Protein AF-A0A9E3IU97-F1 (afdb_monomer_lite)

Structure (mmCIF, N/CA/C/O backbone):
data_AF-A0A9E3IU97-F1
#
_entry.id   AF-A0A9E3IU97-F1
#
loop_
_atom_site.group_PDB
_atom_site.id
_atom_site.type_symbol
_atom_site.label_atom_id
_atom_site.label_alt_id
_atom_site.label_comp_id
_atom_site.label_asym_id
_atom_site.label_entity_id
_atom_site.label_seq_id
_atom_site.pdbx_PDB_ins_code
_atom_site.Cartn_x
_atom_site.Cartn_y
_atom_site.Cartn_z
_atom_site.occupancy
_atom_site.B_iso_or_equiv
_atom_site.auth_seq_id
_atom_site.auth_comp_id
_atom_site.auth_asym_id
_atom_site.auth_atom_id
_atom_site.pdbx_PDB_model_num
ATOM 1 N N . MET A 1 1 ? 35.258 -1.780 31.087 1.00 39.38 1 MET A N 1
ATOM 2 C CA . MET A 1 1 ? 35.462 -0.483 31.758 1.00 39.38 1 MET A CA 1
ATOM 3 C C . MET A 1 1 ? 35.560 0.576 30.666 1.00 39.38 1 MET A C 1
ATOM 5 O O . MET A 1 1 ? 36.537 0.523 29.941 1.00 39.38 1 MET A O 1
ATOM 9 N N . VAL A 1 2 ? 34.536 1.449 30.571 1.00 41.09 2 VAL A N 1
ATOM 10 C CA . VAL A 1 2 ? 34.496 2.761 29.860 1.00 41.09 2 VAL A CA 1
ATOM 11 C C . VAL A 1 2 ? 34.551 2.700 28.311 1.00 41.09 2 VAL A C 1
ATOM 13 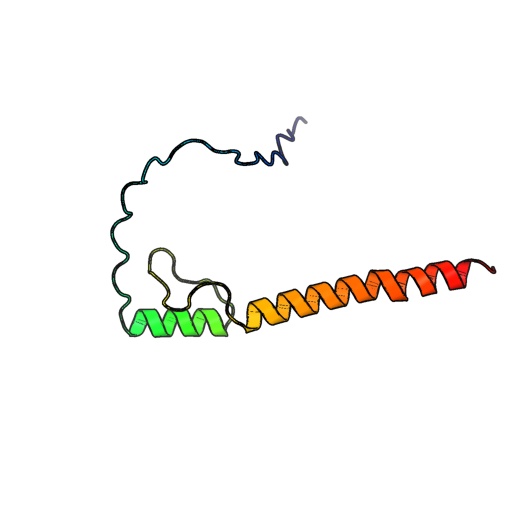O O . VAL A 1 2 ? 35.437 2.060 27.773 1.00 41.09 2 VAL A O 1
ATOM 16 N N . ALA A 1 3 ? 33.705 3.337 27.487 1.00 40.34 3 ALA A N 1
ATOM 17 C CA . ALA A 1 3 ? 32.481 4.141 27.619 1.00 40.34 3 ALA A CA 1
ATOM 18 C C . ALA A 1 3 ? 31.825 4.304 26.219 1.00 40.34 3 ALA A C 1
ATOM 20 O O . ALA A 1 3 ? 32.526 4.294 25.210 1.00 40.34 3 ALA A O 1
ATOM 21 N N . SER A 1 4 ? 30.500 4.497 26.166 1.00 50.41 4 SER A N 1
ATOM 22 C CA . SER A 1 4 ? 29.775 5.046 24.997 1.00 50.41 4 SER A CA 1
ATOM 23 C C . SER A 1 4 ? 29.993 6.559 24.837 1.00 50.41 4 SER A C 1
ATOM 25 O O . SER A 1 4 ? 30.383 7.225 25.798 1.00 50.41 4 SER A O 1
ATOM 27 N N . PRO A 1 5 ? 29.653 7.118 23.660 1.00 57.19 5 PRO A N 1
ATOM 28 C CA . PRO A 1 5 ? 28.508 8.050 23.563 1.00 57.19 5 PRO A CA 1
ATOM 29 C C . PRO A 1 5 ? 27.635 7.723 22.323 1.00 57.19 5 PRO A C 1
ATOM 31 O O . PRO A 1 5 ? 28.154 7.409 21.261 1.00 57.19 5 PRO A O 1
ATOM 34 N N . ILE A 1 6 ? 26.303 7.603 22.382 1.00 52.03 6 ILE A N 1
ATOM 35 C CA . ILE A 1 6 ? 25.294 8.680 22.482 1.00 52.03 6 ILE A CA 1
ATOM 36 C C . ILE A 1 6 ? 25.775 10.009 21.883 1.00 52.03 6 ILE A C 1
ATOM 38 O O . ILE A 1 6 ? 26.165 10.917 22.607 1.00 52.03 6 ILE A O 1
ATOM 42 N N . ALA A 1 7 ? 25.698 10.140 20.560 1.00 39.78 7 ALA A N 1
ATOM 43 C CA . ALA A 1 7 ? 25.616 11.440 19.907 1.00 39.78 7 ALA A CA 1
ATOM 44 C C . ALA A 1 7 ? 24.664 11.354 18.705 1.00 39.78 7 ALA A C 1
ATOM 46 O O . ALA A 1 7 ? 24.981 10.775 17.672 1.00 39.78 7 ALA A O 1
ATOM 47 N N . CYS A 1 8 ? 23.495 11.960 18.899 1.00 31.86 8 CYS A N 1
ATOM 48 C CA . CYS A 1 8 ? 22.610 12.503 17.873 1.00 31.86 8 CYS A CA 1
ATOM 49 C C . CYS A 1 8 ? 21.894 11.535 16.925 1.00 31.86 8 CYS A C 1
ATOM 51 O O . CYS A 1 8 ? 22.086 11.537 15.713 1.00 31.86 8 CYS A O 1
ATOM 53 N N . LEU A 1 9 ? 20.872 10.883 17.476 1.00 37.22 9 LEU A N 1
ATOM 54 C CA . LEU A 1 9 ? 19.568 10.949 16.823 1.00 37.22 9 LEU A CA 1
ATOM 55 C C . LEU A 1 9 ? 19.041 12.404 16.941 1.00 37.22 9 LEU A C 1
ATOM 57 O O . LEU A 1 9 ? 19.000 12.924 18.055 1.00 37.22 9 LEU A O 1
ATOM 61 N N . LYS A 1 10 ? 18.565 12.981 15.822 1.00 42.75 10 LYS A N 1
ATOM 62 C CA . LYS A 1 10 ? 17.563 14.074 15.702 1.00 42.75 10 LYS A CA 1
ATOM 63 C C . LYS A 1 10 ? 18.038 15.543 15.566 1.00 42.75 10 LYS A C 1
ATOM 65 O O . LYS A 1 10 ? 18.236 16.242 16.550 1.00 42.75 10 LYS A O 1
ATOM 70 N N . ALA A 1 11 ? 18.054 16.009 14.316 1.00 33.28 11 ALA A N 1
ATOM 71 C CA . ALA A 1 11 ? 17.603 17.326 13.828 1.00 33.28 11 ALA A CA 1
ATOM 72 C C . ALA A 1 11 ? 17.514 17.167 12.291 1.00 33.28 11 ALA A C 1
ATOM 74 O O . ALA A 1 11 ? 18.539 17.040 11.639 1.00 33.28 11 ALA A O 1
ATOM 75 N N . GLU A 1 12 ? 16.380 16.837 11.667 1.00 45.34 12 GLU A N 1
ATOM 76 C CA . GLU A 1 12 ? 15.203 17.695 11.460 1.00 45.34 12 GLU A CA 1
ATOM 77 C C . GLU A 1 12 ? 15.579 19.179 11.340 1.00 45.34 12 GLU A C 1
ATOM 79 O O . GLU A 1 12 ? 15.256 19.984 12.209 1.00 45.34 12 GLU A O 1
ATOM 84 N N . ASP A 1 13 ? 16.312 19.519 10.278 1.00 34.66 13 ASP A N 1
ATOM 85 C CA . ASP A 1 13 ? 16.450 20.899 9.816 1.00 34.66 13 ASP A CA 1
ATOM 86 C C . ASP A 1 13 ? 15.468 21.104 8.655 1.00 34.66 13 ASP A C 1
ATOM 88 O O . ASP A 1 13 ? 15.557 20.470 7.600 1.00 34.66 13 ASP A O 1
ATOM 92 N N . ALA A 1 14 ? 14.445 21.912 8.914 1.00 36.44 14 ALA A N 1
ATOM 93 C CA . ALA A 1 14 ? 13.427 22.293 7.951 1.00 36.44 14 ALA A CA 1
ATOM 94 C C . ALA A 1 14 ? 14.030 23.189 6.855 1.00 36.44 14 ALA A C 1
ATOM 96 O O . ALA A 1 14 ? 14.763 24.117 7.188 1.00 36.44 14 ALA A O 1
ATOM 97 N N . PRO A 1 15 ? 13.664 23.043 5.569 1.00 40.44 15 PRO A N 1
ATOM 98 C CA . PRO A 1 15 ? 14.064 24.026 4.580 1.00 40.44 15 PRO A CA 1
ATOM 99 C C . PRO A 1 15 ? 13.022 25.153 4.513 1.00 40.44 15 PRO A C 1
ATOM 101 O O . PRO A 1 15 ? 11.904 24.964 4.034 1.00 40.44 15 PRO A O 1
ATOM 104 N N . ALA A 1 16 ? 13.405 26.351 4.955 1.00 32.69 16 ALA A N 1
ATOM 105 C CA . ALA A 1 16 ? 12.83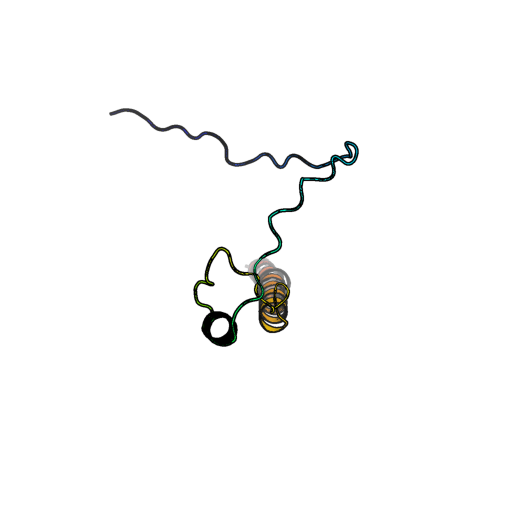8 27.614 4.476 1.00 32.69 16 ALA A CA 1
ATOM 106 C C . ALA A 1 16 ? 13.926 28.371 3.680 1.00 32.69 16 ALA A C 1
ATOM 108 O O . ALA A 1 16 ? 15.116 28.152 3.898 1.00 32.69 16 ALA A O 1
ATOM 109 N N . PRO A 1 17 ? 13.545 29.181 2.681 1.00 49.31 17 PRO A N 1
ATOM 110 C CA . PRO A 1 17 ? 14.055 29.052 1.320 1.00 49.31 17 PRO A CA 1
ATOM 111 C C . PRO A 1 17 ? 15.340 29.853 1.090 1.00 49.31 17 PRO A C 1
ATOM 113 O O . PRO A 1 17 ? 15.386 31.055 1.340 1.00 49.31 17 PRO A O 1
ATOM 116 N N . ALA A 1 18 ? 16.361 29.206 0.529 1.00 33.38 18 ALA A N 1
ATOM 117 C CA . ALA A 1 18 ? 17.535 29.877 -0.014 1.00 33.38 18 ALA A CA 1
ATOM 118 C C . ALA A 1 18 ? 17.650 29.575 -1.512 1.00 33.38 18 ALA A C 1
ATOM 120 O O . ALA A 1 18 ? 17.452 28.449 -1.963 1.00 33.38 18 ALA A O 1
ATOM 121 N N . ALA A 1 19 ? 17.894 30.644 -2.261 1.00 33.78 19 ALA A N 1
ATOM 122 C CA . ALA A 1 19 ? 17.826 30.762 -3.704 1.00 33.78 19 ALA A CA 1
ATOM 123 C C . ALA A 1 19 ? 18.559 29.661 -4.490 1.00 33.78 19 ALA A C 1
ATOM 125 O O . ALA A 1 19 ? 19.616 29.168 -4.103 1.00 33.78 19 ALA A O 1
ATOM 126 N N . ALA A 1 20 ? 17.970 29.346 -5.644 1.00 41.28 20 ALA A N 1
ATOM 127 C CA . ALA A 1 20 ? 18.402 28.375 -6.634 1.00 41.28 20 ALA A CA 1
ATOM 128 C C . ALA A 1 20 ? 19.897 28.478 -6.994 1.00 41.28 20 ALA A C 1
ATOM 130 O O . ALA A 1 20 ? 20.296 29.260 -7.854 1.00 41.28 20 ALA A O 1
ATOM 131 N N . ALA A 1 21 ? 20.710 27.606 -6.403 1.00 33.50 21 ALA A N 1
ATOM 132 C CA . ALA A 1 21 ? 21.879 27.075 -7.080 1.00 33.50 21 ALA A CA 1
ATOM 133 C C . ALA A 1 21 ? 21.384 25.902 -7.929 1.00 33.50 21 ALA A C 1
ATOM 135 O O . ALA A 1 21 ? 20.994 24.874 -7.381 1.00 33.50 21 ALA A O 1
ATOM 136 N N . ALA A 1 22 ? 21.337 26.063 -9.253 1.00 42.12 22 ALA A N 1
ATOM 137 C CA . ALA A 1 22 ? 21.142 24.931 -10.151 1.00 42.12 22 ALA A CA 1
ATOM 138 C C . ALA A 1 22 ? 22.296 23.940 -9.903 1.00 42.12 22 ALA A C 1
ATOM 140 O O . ALA A 1 22 ? 23.447 24.295 -10.173 1.00 42.12 22 ALA A O 1
ATOM 141 N N . PRO A 1 23 ? 22.048 22.738 -9.348 1.00 43.56 23 PRO A N 1
ATOM 142 C CA . PRO A 1 23 ? 23.119 21.778 -9.177 1.00 43.56 23 PRO A CA 1
ATOM 143 C C . PRO A 1 23 ? 23.534 21.296 -10.566 1.00 43.56 23 PRO A C 1
ATOM 145 O O . PRO A 1 23 ? 22.688 21.004 -11.414 1.00 43.56 23 PRO A O 1
ATOM 148 N N . ALA A 1 24 ? 24.848 21.265 -10.799 1.00 40.22 24 ALA A N 1
ATOM 149 C CA . ALA A 1 24 ? 25.461 20.693 -11.987 1.00 40.22 24 ALA A CA 1
ATOM 150 C C . ALA A 1 24 ? 24.768 19.371 -12.335 1.00 40.22 24 ALA A C 1
ATOM 152 O O . ALA A 1 24 ? 24.667 18.489 -11.481 1.00 40.22 24 ALA A O 1
ATOM 153 N N . ALA A 1 25 ? 24.256 19.267 -13.564 1.00 43.41 25 ALA A N 1
ATOM 154 C CA . ALA A 1 25 ? 23.563 18.080 -14.037 1.00 43.41 25 ALA A CA 1
ATOM 155 C C . ALA A 1 25 ? 24.459 16.851 -13.791 1.00 43.41 25 ALA A C 1
ATOM 157 O O . ALA A 1 25 ? 25.546 16.780 -14.375 1.00 43.41 25 ALA A O 1
ATOM 158 N N . PRO A 1 26 ? 24.048 15.896 -12.935 1.00 52.59 26 PRO A N 1
ATOM 159 C CA . PRO A 1 26 ? 24.717 14.608 -12.861 1.00 52.59 26 PRO A CA 1
ATOM 160 C C . PRO A 1 26 ? 24.722 14.028 -14.273 1.00 52.59 26 PRO A C 1
ATOM 162 O O . PRO A 1 26 ? 23.712 14.139 -14.973 1.00 52.59 26 PRO A O 1
ATOM 165 N N . ALA A 1 27 ? 25.859 13.476 -14.707 1.00 52.81 27 ALA A N 1
ATOM 166 C CA . ALA A 1 27 ? 25.998 12.835 -16.011 1.00 52.81 27 ALA A CA 1
ATOM 167 C C . ALA A 1 27 ? 24.737 12.016 -16.307 1.00 52.81 27 ALA A C 1
ATOM 169 O O . ALA A 1 27 ? 24.388 11.139 -15.515 1.00 52.81 27 ALA A O 1
ATOM 170 N N . ALA A 1 28 ? 24.031 12.377 -17.386 1.00 57.69 28 ALA A N 1
ATOM 171 C CA . ALA A 1 28 ? 22.738 11.799 -17.719 1.00 57.69 28 ALA A CA 1
ATOM 172 C C . ALA A 1 28 ? 22.847 10.271 -17.604 1.00 57.69 28 ALA A C 1
ATOM 174 O O . ALA A 1 28 ? 23.717 9.687 -18.263 1.00 57.69 28 ALA A O 1
ATOM 175 N N . PRO A 1 29 ? 22.066 9.629 -16.716 1.00 62.28 29 PRO A N 1
ATOM 176 C CA . PRO A 1 29 ? 22.214 8.206 -16.484 1.00 62.28 29 PRO A CA 1
ATOM 177 C C . PRO A 1 29 ? 22.028 7.488 -17.816 1.00 62.28 29 PRO A C 1
ATOM 179 O O . PRO A 1 29 ? 21.069 7.748 -18.544 1.00 62.28 29 PRO A O 1
ATOM 182 N N . LYS A 1 30 ? 23.004 6.642 -18.158 1.00 67.81 30 LYS A N 1
ATOM 183 C CA . LYS A 1 30 ? 23.014 5.876 -19.406 1.00 67.81 30 LYS A CA 1
ATOM 184 C C . LYS A 1 30 ? 21.666 5.180 -19.546 1.00 67.81 30 LYS A C 1
ATOM 186 O O . LYS A 1 30 ? 21.198 4.567 -18.585 1.00 67.81 30 LYS A O 1
ATOM 191 N N . ASP A 1 31 ? 21.052 5.270 -20.723 1.00 68.94 31 ASP A N 1
ATOM 192 C CA . ASP A 1 31 ? 19.838 4.512 -20.998 1.00 68.94 31 ASP A CA 1
ATOM 193 C C . ASP A 1 31 ? 20.103 3.029 -20.701 1.00 68.94 31 ASP A C 1
ATOM 195 O O . ASP A 1 31 ? 21.021 2.455 -21.295 1.00 68.94 31 ASP A O 1
ATOM 199 N N . PRO A 1 32 ? 19.341 2.390 -19.793 1.00 77.00 32 PRO A N 1
ATOM 200 C CA . PRO A 1 32 ? 19.623 1.009 -19.433 1.00 77.00 32 PRO A CA 1
ATOM 201 C C . PRO A 1 32 ? 19.403 0.089 -20.637 1.00 77.00 32 PRO A C 1
ATOM 203 O O . PRO A 1 32 ? 18.435 0.253 -21.398 1.00 77.00 32 PRO A O 1
ATOM 206 N N . THR A 1 33 ? 20.292 -0.887 -20.810 1.00 85.44 33 THR A N 1
ATOM 207 C CA . THR A 1 33 ? 20.146 -1.923 -21.843 1.00 85.44 33 THR A CA 1
ATOM 208 C C . THR A 1 33 ? 18.938 -2.815 -21.531 1.00 85.44 33 THR A C 1
ATOM 210 O O . THR A 1 33 ? 18.390 -2.764 -20.426 1.00 85.44 33 THR A O 1
ATOM 213 N N . LEU A 1 34 ? 18.456 -3.610 -22.493 1.00 87.00 34 LEU A N 1
ATOM 214 C CA . LEU A 1 34 ? 17.271 -4.454 -22.273 1.00 87.00 34 LEU A CA 1
ATOM 215 C C . LEU A 1 34 ? 17.480 -5.449 -21.126 1.00 87.00 34 LEU A C 1
ATOM 217 O O . LEU A 1 34 ? 16.583 -5.658 -20.316 1.00 87.00 34 LEU A O 1
ATOM 221 N N . GLU A 1 35 ? 18.691 -5.975 -21.005 1.00 87.44 35 GLU A N 1
ATOM 222 C CA . GLU A 1 35 ? 19.098 -6.931 -19.977 1.00 87.44 35 GLU A CA 1
ATOM 223 C C . GLU A 1 35 ? 19.037 -6.286 -18.587 1.00 87.44 35 GLU A C 1
ATOM 225 O O . GLU A 1 35 ? 18.499 -6.864 -17.644 1.00 87.44 35 GLU A O 1
ATOM 230 N N . GLN A 1 36 ? 19.502 -5.038 -18.474 1.00 87.94 36 GLN A N 1
ATOM 231 C CA . GLN A 1 36 ? 19.443 -4.267 -17.230 1.00 87.94 36 GLN A CA 1
ATOM 232 C C . GLN A 1 36 ? 18.000 -3.932 -16.833 1.00 87.94 36 GLN A C 1
ATOM 234 O O . GLN A 1 36 ? 17.667 -3.943 -15.651 1.00 87.94 36 GLN A O 1
ATOM 239 N N . ARG A 1 37 ? 17.115 -3.685 -17.811 1.00 87.12 37 ARG A N 1
ATOM 240 C CA . ARG A 1 37 ? 15.679 -3.461 -17.557 1.00 87.12 37 ARG A CA 1
ATOM 241 C C . ARG A 1 37 ? 14.998 -4.713 -17.022 1.00 87.12 37 ARG A C 1
ATOM 243 O O . ARG A 1 37 ? 14.207 -4.608 -16.092 1.00 87.12 37 ARG A O 1
ATOM 250 N N . VAL A 1 38 ? 15.287 -5.875 -17.611 1.00 90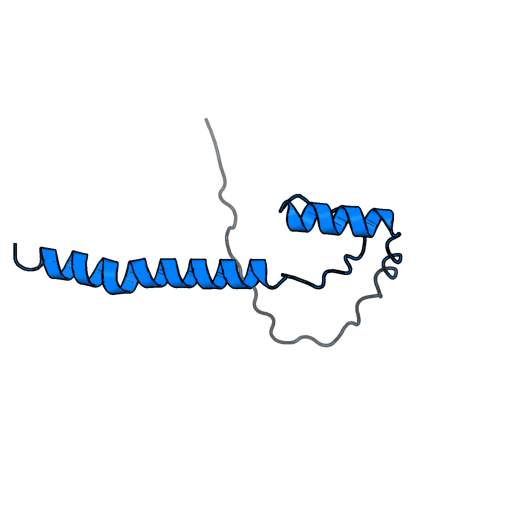.06 38 VAL A N 1
ATOM 251 C CA . VAL A 1 38 ? 14.717 -7.153 -17.161 1.00 90.06 38 VAL A CA 1
ATOM 252 C C . VAL A 1 38 ? 15.188 -7.462 -15.742 1.00 90.06 38 VAL A C 1
ATOM 254 O O . VAL A 1 38 ? 14.361 -7.786 -14.896 1.00 90.06 38 VAL A O 1
ATOM 257 N N . SER A 1 39 ? 16.476 -7.252 -15.454 1.00 88.69 39 SER A N 1
ATOM 258 C CA . SER A 1 39 ? 17.024 -7.425 -14.106 1.00 88.69 39 SER A CA 1
ATOM 259 C C . SER A 1 39 ? 16.384 -6.485 -13.072 1.00 88.69 39 SER A C 1
ATOM 261 O O . SER A 1 39 ? 16.072 -6.932 -11.971 1.00 88.69 39 SER A O 1
ATOM 263 N N . ASP A 1 40 ? 16.149 -5.210 -13.409 1.00 87.38 40 ASP A N 1
ATOM 264 C CA . ASP A 1 40 ? 15.477 -4.243 -12.520 1.00 87.38 40 ASP A CA 1
ATOM 265 C C . ASP A 1 40 ? 14.013 -4.631 -12.247 1.00 87.38 40 ASP A C 1
ATOM 267 O O . ASP A 1 40 ? 13.541 -4.540 -11.112 1.00 87.38 40 ASP A O 1
ATOM 271 N N . VAL A 1 41 ? 13.298 -5.120 -13.267 1.00 87.56 41 VAL A N 1
ATOM 272 C CA . VAL A 1 41 ? 11.910 -5.595 -13.132 1.00 87.56 41 VAL A CA 1
ATOM 273 C C . VAL A 1 41 ? 11.837 -6.867 -12.289 1.00 87.56 41 VAL A C 1
ATOM 275 O O . VAL A 1 41 ? 10.974 -6.963 -11.418 1.00 87.56 41 VAL A O 1
ATOM 278 N N . GLU A 1 42 ? 12.744 -7.820 -12.497 1.00 89.06 42 GLU A N 1
ATOM 279 C CA . GLU A 1 42 ? 12.817 -9.042 -11.694 1.00 89.06 42 GLU A CA 1
ATOM 280 C C . GLU A 1 42 ? 13.132 -8.725 -10.227 1.00 89.06 42 GLU A C 1
ATOM 282 O O . GLU A 1 42 ? 12.453 -9.224 -9.328 1.00 89.06 42 GLU A O 1
ATOM 287 N N . ALA A 1 43 ? 14.092 -7.829 -9.974 1.00 88.50 43 ALA A N 1
ATOM 288 C CA . ALA A 1 43 ? 14.398 -7.362 -8.626 1.00 88.50 43 ALA A CA 1
ATOM 289 C C . ALA A 1 43 ? 13.196 -6.651 -7.985 1.00 88.50 43 ALA A C 1
ATOM 291 O O . ALA A 1 43 ? 12.889 -6.900 -6.822 1.00 88.50 43 ALA A O 1
ATOM 292 N N . TYR A 1 44 ? 12.477 -5.808 -8.734 1.00 84.56 44 TYR A N 1
ATOM 293 C CA . TYR A 1 44 ? 11.278 -5.135 -8.234 1.00 84.56 44 TYR A CA 1
ATOM 294 C C . TYR A 1 44 ? 10.160 -6.118 -7.864 1.00 84.56 44 TYR A C 1
ATOM 296 O O . TYR A 1 44 ? 9.579 -5.993 -6.788 1.00 84.56 44 TYR A O 1
ATOM 304 N N . ILE A 1 45 ? 9.879 -7.109 -8.718 1.00 86.38 45 ILE A N 1
ATOM 305 C CA . ILE A 1 45 ? 8.835 -8.119 -8.476 1.00 86.38 45 ILE A CA 1
ATOM 306 C C . ILE A 1 45 ? 9.201 -9.011 -7.285 1.00 86.38 45 ILE A C 1
ATOM 308 O O . ILE A 1 45 ? 8.357 -9.273 -6.428 1.00 86.38 45 ILE A O 1
ATOM 312 N N . ASN A 1 46 ? 10.465 -9.429 -7.193 1.00 90.44 46 ASN A N 1
ATOM 313 C CA . ASN A 1 46 ? 10.961 -10.250 -6.089 1.00 90.44 46 ASN A CA 1
ATOM 314 C C . ASN A 1 46 ? 11.247 -9.439 -4.812 1.00 90.44 46 ASN A C 1
ATOM 316 O O . ASN A 1 46 ? 11.725 -10.004 -3.830 1.00 90.44 46 ASN A O 1
ATOM 320 N N . ASN A 1 47 ? 10.954 -8.130 -4.804 1.00 87.31 47 ASN A N 1
ATOM 321 C CA . ASN A 1 47 ? 11.272 -7.199 -3.715 1.00 87.31 47 ASN A CA 1
ATOM 322 C C . ASN A 1 47 ? 12.747 -7.286 -3.257 1.00 87.31 47 ASN A C 1
ATOM 324 O O . ASN A 1 47 ? 13.054 -7.151 -2.073 1.00 87.31 47 ASN A O 1
ATOM 328 N N . GLY A 1 48 ? 13.656 -7.542 -4.200 1.00 85.19 48 GLY A N 1
ATOM 329 C CA . GLY A 1 48 ? 15.096 -7.644 -3.982 1.00 85.19 48 GLY A CA 1
ATOM 330 C C . GLY A 1 48 ? 15.819 -6.296 -4.069 1.00 85.19 48 GLY A C 1
ATOM 331 O O . GLY A 1 48 ? 15.236 -5.256 -4.381 1.00 85.19 48 GLY A O 1
ATOM 332 N N . SER A 1 49 ? 17.128 -6.306 -3.806 1.00 79.62 49 SER A N 1
ATOM 333 C CA . SER A 1 49 ? 17.981 -5.122 -3.955 1.00 79.62 49 SER A CA 1
ATOM 334 C C . SER A 1 49 ? 18.112 -4.725 -5.428 1.00 79.62 49 SER A C 1
ATOM 336 O O . SER A 1 49 ? 18.534 -5.543 -6.247 1.00 79.62 49 SER A O 1
ATOM 338 N N . ARG A 1 50 ? 17.806 -3.468 -5.762 1.00 80.12 50 ARG A N 1
ATOM 339 C CA . ARG A 1 50 ? 18.028 -2.928 -7.112 1.00 80.12 50 ARG A CA 1
ATOM 340 C C . ARG A 1 50 ? 19.501 -2.609 -7.354 1.00 80.12 50 ARG A C 1
ATOM 342 O O . ARG A 1 50 ? 20.233 -2.284 -6.420 1.00 80.12 50 ARG A O 1
ATOM 349 N N . THR A 1 51 ? 19.917 -2.671 -8.616 1.00 72.94 51 THR A N 1
ATOM 350 C CA . THR A 1 51 ? 21.271 -2.306 -9.040 1.00 72.94 51 THR A CA 1
ATOM 351 C C . THR A 1 51 ? 21.505 -0.804 -8.822 1.00 72.94 51 THR A C 1
ATOM 353 O O . THR A 1 51 ? 20.722 0.001 -9.330 1.00 72.94 51 THR A O 1
ATOM 356 N N . PRO A 1 52 ? 22.550 -0.400 -8.079 1.00 64.06 52 PRO A N 1
ATOM 357 C CA . PRO A 1 52 ? 22.909 1.009 -7.956 1.00 64.06 52 PRO A CA 1
ATOM 358 C C . PRO A 1 52 ? 23.463 1.554 -9.289 1.00 64.06 52 PRO A C 1
ATOM 360 O O . PRO A 1 52 ? 23.982 0.801 -10.111 1.00 64.06 52 PRO A O 1
ATOM 363 N N . ASP A 1 53 ? 23.339 2.868 -9.497 1.00 64.62 53 ASP A N 1
ATOM 364 C CA . ASP A 1 53 ? 23.965 3.635 -10.595 1.00 64.62 53 ASP A CA 1
ATOM 365 C C . ASP A 1 53 ? 23.435 3.427 -12.034 1.00 64.62 53 ASP A C 1
ATOM 367 O O . ASP A 1 53 ? 24.068 3.850 -13.005 1.00 64.62 53 ASP A O 1
ATOM 371 N N . VAL A 1 54 ? 22.232 2.866 -12.204 1.00 68.44 54 VAL A N 1
ATOM 372 C CA . VAL A 1 54 ? 21.488 2.858 -13.482 1.00 68.44 54 VAL A CA 1
ATOM 373 C C . VAL A 1 54 ? 20.098 3.474 -13.307 1.00 68.44 54 VAL A C 1
ATOM 375 O O . VAL A 1 54 ? 19.441 3.262 -12.291 1.00 68.44 54 VAL A O 1
ATOM 378 N N . ALA A 1 55 ? 19.621 4.252 -14.284 1.00 72.44 55 ALA A N 1
ATOM 379 C CA . ALA A 1 55 ? 18.283 4.842 -14.198 1.00 72.44 55 ALA A CA 1
ATOM 380 C C . ALA A 1 55 ? 17.192 3.787 -14.424 1.00 72.44 55 ALA A C 1
ATOM 382 O O . ALA A 1 55 ? 16.938 3.392 -15.563 1.00 72.44 55 ALA A O 1
ATOM 383 N N . SER A 1 56 ? 16.501 3.369 -13.361 1.00 78.06 56 SER A N 1
ATOM 384 C CA . SER A 1 56 ? 15.293 2.542 -13.463 1.00 78.06 56 SER A CA 1
ATOM 385 C C . SER A 1 56 ? 14.203 3.271 -14.258 1.00 78.06 56 SER A C 1
ATOM 387 O O . SER A 1 56 ? 13.911 4.443 -14.016 1.00 78.06 56 SER A O 1
ATOM 389 N N . LYS A 1 57 ? 13.555 2.570 -15.201 1.00 80.25 57 LYS A N 1
ATOM 390 C CA . LYS A 1 57 ? 12.359 3.096 -15.894 1.00 80.25 57 LYS A CA 1
ATOM 391 C C . LYS A 1 57 ? 11.074 2.931 -15.076 1.00 80.25 57 LYS A C 1
ATOM 393 O O . LYS A 1 57 ? 10.058 3.531 -15.416 1.00 80.25 57 LYS A O 1
ATOM 398 N N . VAL A 1 58 ? 11.114 2.149 -13.997 1.00 77.81 58 VAL A N 1
ATOM 399 C CA . VAL A 1 58 ? 10.046 2.116 -12.996 1.00 77.81 58 VAL A CA 1
ATOM 400 C C . VAL A 1 58 ? 10.180 3.377 -12.146 1.00 77.81 58 VAL A C 1
ATOM 402 O O . VAL A 1 58 ? 11.016 3.454 -11.249 1.00 77.81 58 VAL A O 1
ATOM 405 N N . ALA A 1 59 ? 9.398 4.401 -12.485 1.00 70.19 59 ALA A N 1
ATOM 406 C CA . ALA A 1 59 ? 9.429 5.672 -11.778 1.00 70.19 59 ALA A CA 1
ATOM 407 C C . ALA A 1 59 ? 8.838 5.516 -10.367 1.00 70.19 59 ALA A C 1
ATOM 409 O O . ALA A 1 59 ? 7.638 5.301 -10.205 1.00 70.19 59 ALA A O 1
ATOM 410 N N . GLY A 1 60 ? 9.694 5.657 -9.352 1.00 75.12 60 GLY A N 1
ATOM 411 C CA . GLY A 1 60 ? 9.295 5.736 -7.948 1.00 75.12 60 GLY A CA 1
ATOM 412 C C . GLY A 1 60 ? 8.640 4.471 -7.384 1.00 75.12 60 GLY A C 1
ATOM 413 O O . GLY A 1 60 ? 8.795 3.357 -7.888 1.00 75.12 60 GLY A O 1
ATOM 414 N N . SER A 1 61 ? 7.924 4.651 -6.276 1.00 78.00 61 SER A N 1
ATOM 415 C CA . SER A 1 61 ? 7.157 3.590 -5.628 1.00 78.00 61 SER A CA 1
ATOM 416 C C . SER A 1 61 ? 5.939 3.222 -6.472 1.00 78.00 61 SER A C 1
ATOM 418 O O . SER A 1 61 ? 5.012 4.019 -6.623 1.00 78.00 61 SER A O 1
ATOM 420 N N . GLY A 1 62 ? 5.928 2.005 -7.018 1.00 83.56 62 GLY A N 1
ATOM 421 C CA . GLY A 1 62 ? 4.815 1.536 -7.834 1.00 83.56 62 GLY A CA 1
ATOM 422 C C . GLY A 1 62 ? 3.526 1.292 -7.026 1.00 83.56 62 GLY A C 1
ATOM 423 O O . GLY A 1 62 ? 3.525 1.348 -5.792 1.00 83.56 62 GLY A O 1
ATOM 424 N N . PRO A 1 63 ? 2.406 0.980 -7.705 1.00 84.19 63 PRO A N 1
ATOM 425 C CA . PRO A 1 63 ? 1.083 0.855 -7.082 1.00 84.19 63 PRO A CA 1
ATOM 426 C C . PRO A 1 63 ? 1.025 -0.146 -5.923 1.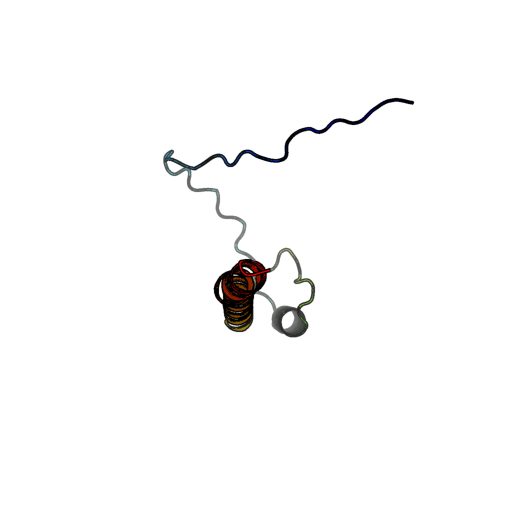00 84.19 63 PRO A C 1
ATOM 428 O O . PRO A 1 63 ? 0.340 0.109 -4.938 1.00 84.19 63 PRO A O 1
ATOM 431 N N . GLY A 1 64 ? 1.778 -1.250 -6.004 1.00 87.38 64 GLY A N 1
ATOM 432 C CA . GLY A 1 64 ? 1.840 -2.259 -4.942 1.00 87.38 64 GLY A CA 1
ATOM 433 C C . GLY A 1 64 ? 2.458 -1.735 -3.644 1.00 87.38 64 GLY A C 1
ATOM 434 O O . GLY A 1 64 ? 1.914 -1.969 -2.569 1.00 87.38 64 GLY A O 1
ATOM 435 N N . HIS A 1 65 ? 3.534 -0.948 -3.737 1.00 87.81 65 HIS A N 1
ATOM 436 C CA . HIS A 1 65 ? 4.129 -0.291 -2.572 1.00 87.81 65 HIS A CA 1
ATOM 437 C C . HIS A 1 65 ? 3.138 0.682 -1.924 1.00 87.81 65 HIS A C 1
ATOM 439 O O . HIS A 1 65 ? 2.960 0.675 -0.708 1.00 87.81 65 HIS A O 1
ATOM 445 N N . ASN A 1 66 ? 2.438 1.475 -2.737 1.00 90.06 66 ASN A N 1
ATOM 446 C CA . ASN A 1 66 ? 1.435 2.411 -2.232 1.00 90.06 66 ASN A CA 1
ATOM 447 C C . ASN A 1 66 ? 0.260 1.673 -1.568 1.00 90.06 66 ASN A C 1
ATOM 449 O O . ASN A 1 66 ? -0.148 2.040 -0.470 1.00 90.06 66 ASN A O 1
ATOM 453 N N . ALA A 1 67 ? -0.241 0.594 -2.177 1.00 93.50 67 ALA A N 1
ATOM 454 C CA . ALA A 1 67 ? -1.294 -0.238 -1.594 1.00 93.50 67 ALA A CA 1
ATOM 455 C C . ALA A 1 67 ? -0.862 -0.877 -0.264 1.00 93.50 67 ALA A C 1
ATOM 457 O O . ALA A 1 67 ? -1.643 -0.910 0.691 1.00 93.50 67 ALA A O 1
ATOM 458 N N . TRP A 1 68 ? 0.389 -1.334 -0.172 1.00 93.62 68 TRP A N 1
ATOM 459 C CA . TRP A 1 68 ? 0.949 -1.879 1.063 1.00 93.62 68 TRP A CA 1
ATOM 460 C C . TRP A 1 68 ? 1.028 -0.830 2.176 1.00 93.62 68 TRP A C 1
ATOM 462 O O . TRP A 1 68 ? 0.624 -1.097 3.310 1.00 93.62 68 TRP A O 1
ATOM 472 N N . MET A 1 69 ? 1.479 0.383 1.849 1.00 94.94 69 MET A N 1
ATOM 473 C CA . MET A 1 69 ? 1.525 1.496 2.801 1.00 94.94 69 MET A CA 1
ATOM 474 C C . MET A 1 69 ? 0.125 1.879 3.296 1.00 94.94 69 MET A C 1
ATOM 476 O O . MET A 1 69 ? -0.074 2.038 4.499 1.00 94.94 69 MET A O 1
ATOM 480 N N . MET A 1 70 ? -0.864 1.947 2.399 1.00 97.06 70 MET A N 1
ATOM 481 C CA . MET A 1 70 ? -2.258 2.233 2.769 1.00 97.06 70 MET A CA 1
ATOM 482 C C . MET A 1 70 ? -2.858 1.128 3.647 1.00 97.06 70 MET A C 1
ATOM 484 O O . MET A 1 70 ? -3.515 1.422 4.644 1.00 97.06 70 MET A O 1
ATOM 488 N N . THR A 1 71 ? -2.585 -0.140 3.328 1.00 96.50 71 THR A N 1
ATOM 489 C CA . THR A 1 71 ? -3.031 -1.286 4.138 1.00 96.50 71 THR A CA 1
ATOM 490 C C . THR A 1 71 ? -2.399 -1.251 5.526 1.00 96.50 71 THR A C 1
ATOM 492 O O . THR A 1 71 ? -3.095 -1.403 6.526 1.00 96.50 71 THR A O 1
ATOM 495 N N . SER A 1 72 ? -1.095 -0.982 5.606 1.00 96.19 72 SER A N 1
ATOM 496 C CA . SER A 1 72 ? -0.381 -0.855 6.881 1.00 96.19 72 SER A CA 1
ATOM 497 C C . SER A 1 72 ? -0.958 0.276 7.736 1.00 96.19 72 SER A C 1
ATOM 499 O O . SER A 1 72 ? -1.228 0.076 8.918 1.00 96.19 72 SER A O 1
ATOM 501 N N . ALA A 1 73 ? -1.224 1.443 7.140 1.00 95.69 73 ALA A N 1
ATOM 502 C CA . ALA A 1 73 ? -1.868 2.559 7.830 1.00 95.69 73 ALA A CA 1
ATOM 503 C C . ALA A 1 73 ? -3.276 2.195 8.337 1.00 95.69 73 ALA A C 1
ATOM 505 O O . ALA A 1 73 ? -3.627 2.518 9.474 1.00 95.69 73 ALA A O 1
ATOM 506 N N . ALA A 1 74 ? -4.061 1.470 7.534 1.00 95.06 74 ALA A N 1
ATOM 507 C CA . ALA A 1 74 ? -5.375 0.981 7.940 1.00 95.06 74 ALA A CA 1
ATOM 508 C C . ALA A 1 74 ? -5.290 -0.005 9.120 1.00 95.06 74 ALA A C 1
ATOM 510 O O . ALA A 1 74 ? -6.076 0.109 10.060 1.00 95.06 74 ALA A O 1
ATOM 511 N N . LEU A 1 75 ? -4.314 -0.922 9.121 1.00 93.69 75 LEU A N 1
ATOM 512 C CA . LEU A 1 75 ? -4.079 -1.849 10.237 1.00 93.69 75 LEU A CA 1
ATOM 513 C C . LEU A 1 75 ? -3.708 -1.109 11.529 1.00 93.69 75 LEU A C 1
ATOM 515 O O . LEU A 1 75 ? -4.220 -1.446 12.597 1.00 93.69 75 LEU A O 1
ATOM 519 N N . VAL A 1 76 ? -2.875 -0.068 11.439 1.00 92.50 76 VAL A N 1
ATOM 520 C CA . VAL A 1 76 ? -2.537 0.786 12.590 1.00 92.50 76 VAL A CA 1
ATOM 521 C C . VAL A 1 76 ? -3.784 1.485 13.130 1.00 92.50 76 VAL A C 1
ATOM 523 O O . VAL A 1 76 ? -4.029 1.460 14.336 1.00 92.50 76 VAL A O 1
ATOM 526 N N . LEU A 1 77 ? -4.612 2.058 12.254 1.00 92.44 77 LEU A N 1
ATOM 527 C CA . LEU A 1 77 ?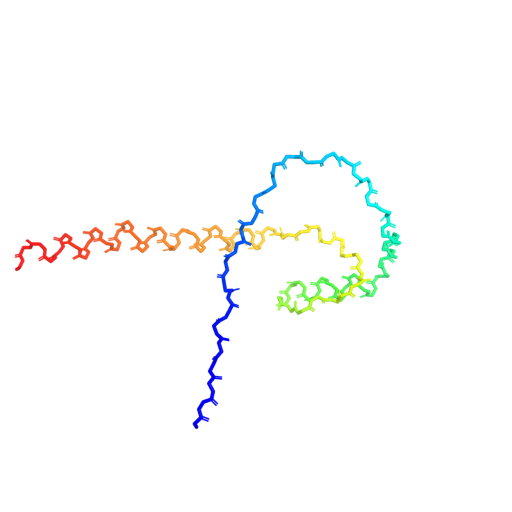 -5.847 2.730 12.661 1.00 92.44 77 LEU A CA 1
ATOM 528 C C . LEU A 1 77 ? -6.861 1.755 13.288 1.00 92.44 77 LEU A C 1
ATOM 530 O O . LEU A 1 77 ? -7.562 2.101 14.239 1.00 92.44 77 LEU A O 1
ATOM 534 N N . PHE A 1 78 ? -6.909 0.516 12.799 1.00 88.56 78 PHE A N 1
ATOM 535 C CA . PHE A 1 78 ? -7.737 -0.541 13.376 1.00 88.56 78 PHE A CA 1
ATOM 536 C C . PHE A 1 78 ? -7.225 -1.006 14.753 1.00 88.56 78 PHE A C 1
ATOM 538 O O . PHE A 1 78 ? -8.005 -1.427 15.598 1.00 88.56 78 PHE A O 1
ATOM 545 N N . MET A 1 79 ? -5.933 -0.879 15.050 1.00 89.56 79 MET A N 1
ATOM 546 C CA . MET A 1 79 ? -5.427 -1.127 16.406 1.00 89.56 79 MET A CA 1
ATOM 547 C C . MET A 1 79 ? -5.775 0.000 17.383 1.00 89.56 79 MET A C 1
ATOM 549 O O . MET A 1 79 ? -6.024 -0.262 18.559 1.00 89.56 79 MET A O 1
ATOM 553 N N . THR A 1 80 ? -5.831 1.250 16.921 1.00 85.25 80 THR A N 1
ATOM 554 C CA . THR A 1 80 ? -6.099 2.391 17.805 1.00 85.25 80 THR A CA 1
ATOM 555 C C . THR A 1 80 ? -7.587 2.604 18.057 1.00 85.25 80 THR A C 1
ATOM 557 O O . THR A 1 80 ? -7.973 2.775 19.206 1.00 85.25 80 THR A O 1
ATOM 560 N N . LEU A 1 81 ? -8.441 2.568 17.031 1.00 83.19 81 LEU A N 1
ATOM 561 C CA . LEU A 1 81 ? -9.855 2.923 17.189 1.00 83.19 81 LEU A CA 1
ATOM 562 C C . LEU A 1 81 ? -10.681 1.806 17.851 1.00 83.19 81 LEU A C 1
ATOM 564 O O . LEU A 1 81 ? -11.112 2.003 18.986 1.00 83.19 81 LEU A O 1
ATOM 568 N N . PRO A 1 82 ? -10.906 0.631 17.229 1.00 79.19 82 PRO A N 1
ATOM 569 C CA . PRO A 1 82 ? -11.638 -0.438 17.900 1.00 79.19 82 PRO A CA 1
ATOM 570 C C . PRO A 1 82 ? -10.799 -1.121 18.987 1.00 79.19 82 PRO A C 1
ATOM 572 O O . PRO A 1 82 ? -11.356 -1.503 20.013 1.00 79.19 82 PRO A O 1
ATOM 575 N N . GLY A 1 83 ? -9.474 -1.235 18.820 1.00 78.19 83 GLY A N 1
ATOM 576 C CA . GLY A 1 83 ? -8.602 -1.889 19.802 1.00 78.19 83 GLY A CA 1
ATOM 577 C C . GLY A 1 83 ? -8.583 -1.186 21.163 1.00 78.19 83 GLY A C 1
ATOM 578 O O . GLY A 1 83 ? -8.914 -1.810 22.171 1.00 78.19 83 GLY A O 1
ATOM 579 N N . LEU A 1 84 ? -8.273 0.117 21.218 1.00 79.50 84 LEU A N 1
ATOM 580 C CA . LEU A 1 84 ? -8.275 0.852 22.493 1.00 79.50 84 LEU A CA 1
ATOM 581 C C . LEU A 1 84 ? -9.687 1.048 23.039 1.00 79.50 84 LEU A C 1
ATOM 583 O O . LEU A 1 84 ? -9.879 0.901 24.243 1.00 79.50 84 LEU A O 1
ATOM 587 N N . ALA A 1 85 ? -10.674 1.345 22.189 1.00 80.25 85 ALA A N 1
ATOM 588 C CA . ALA A 1 85 ? -12.040 1.570 22.657 1.00 80.25 85 ALA A CA 1
ATOM 589 C C . ALA A 1 85 ? -12.629 0.325 23.338 1.00 80.25 85 ALA A C 1
ATOM 591 O O . ALA A 1 85 ? -13.246 0.443 24.396 1.00 80.25 85 ALA A O 1
ATOM 592 N N . LEU A 1 86 ? -12.400 -0.872 22.783 1.00 78.00 86 LEU A N 1
ATOM 593 C CA . LEU A 1 86 ? -12.856 -2.122 23.395 1.00 78.00 86 LEU A CA 1
ATOM 594 C C . LEU A 1 86 ? -12.022 -2.503 24.623 1.00 78.00 86 LEU A C 1
ATOM 596 O O . LEU A 1 86 ? -12.583 -2.968 25.614 1.00 78.00 86 LEU A O 1
ATOM 600 N N . PHE A 1 87 ? -10.707 -2.279 24.592 1.00 76.94 87 PHE A N 1
ATOM 601 C CA . PHE A 1 87 ? -9.832 -2.634 25.709 1.00 76.94 87 PHE A CA 1
ATOM 602 C C . PHE A 1 87 ? -10.073 -1.742 26.938 1.00 76.94 87 PHE A C 1
ATOM 604 O O . PHE A 1 87 ? -10.299 -2.251 28.035 1.00 76.94 87 PHE A O 1
ATOM 611 N N . TYR A 1 88 ? -10.114 -0.417 26.759 1.00 79.25 88 TYR A N 1
ATOM 612 C CA . TYR A 1 88 ? -10.417 0.523 27.845 1.00 79.25 88 TYR A CA 1
ATOM 613 C C . TYR A 1 88 ? -11.896 0.485 28.249 1.00 79.25 88 TYR A C 1
ATOM 615 O O . TYR A 1 88 ? -12.201 0.513 29.439 1.00 79.25 88 TYR A O 1
ATOM 623 N N . GLY A 1 89 ? -12.824 0.367 27.291 1.00 83.19 89 GLY A N 1
ATOM 624 C CA . GLY A 1 89 ? -14.258 0.268 27.578 1.00 83.19 89 GLY A CA 1
ATOM 625 C C . GLY A 1 89 ? -14.647 -1.011 28.330 1.00 83.19 89 GLY A C 1
ATOM 626 O O . GLY A 1 89 ? -15.534 -0.973 29.181 1.00 83.19 89 GLY A O 1
ATOM 627 N N . GLY A 1 90 ? -13.968 -2.133 28.067 1.00 84.31 90 GLY A N 1
ATOM 628 C CA . GLY A 1 90 ? -14.205 -3.414 28.743 1.00 84.31 90 GLY A CA 1
ATOM 629 C C . GLY A 1 90 ? -13.628 -3.503 30.162 1.00 84.31 90 GLY A C 1
ATOM 630 O O . GLY A 1 90 ? -14.194 -4.198 31.005 1.00 84.31 90 GLY A O 1
ATOM 631 N N . LEU A 1 91 ? -12.537 -2.783 30.448 1.00 76.44 91 LEU A N 1
ATOM 632 C CA . LEU A 1 91 ? -11.903 -2.738 31.774 1.00 76.44 91 LEU A CA 1
ATOM 633 C C . LEU A 1 91 ? -12.566 -1.740 32.734 1.00 76.44 91 LEU A C 1
ATOM 635 O O . LEU A 1 91 ? -12.370 -1.839 33.936 1.00 76.44 91 LEU A O 1
ATOM 639 N N . VAL A 1 92 ? -13.383 -0.805 32.236 1.00 75.00 92 VAL A N 1
ATOM 640 C CA . VAL A 1 92 ? -13.930 0.303 33.044 1.00 75.00 92 VAL A CA 1
ATOM 641 C C . VAL A 1 92 ? -15.027 -0.107 34.042 1.00 75.00 92 VAL A C 1
ATOM 643 O O . VAL A 1 92 ? -15.473 0.713 34.840 1.00 75.00 92 VAL A O 1
ATOM 646 N N . ARG A 1 93 ? -15.510 -1.355 33.984 1.00 75.38 93 ARG A N 1
ATOM 647 C CA . ARG A 1 93 ? -16.595 -1.870 34.847 1.00 75.38 93 ARG A CA 1
ATOM 648 C C . ARG A 1 93 ? -16.193 -3.086 35.680 1.00 75.38 93 ARG A C 1
ATOM 650 O O . ARG A 1 93 ? -17.069 -3.804 36.163 1.00 75.38 93 ARG A O 1
ATOM 657 N N . ARG A 1 94 ? -14.893 -3.325 35.830 1.00 59.81 94 ARG A N 1
ATOM 658 C CA . ARG A 1 94 ? -14.353 -4.264 36.812 1.00 59.81 94 ARG A CA 1
ATOM 659 C C . ARG A 1 94 ? -13.487 -3.530 37.816 1.00 59.81 94 ARG A C 1
ATOM 661 O O . ARG A 1 94 ? -12.858 -2.532 37.410 1.00 59.81 94 ARG A O 1
#

Secondary structure (DSSP, 8-state):
---------------------------PPPPPPHHHHHHHHHHHHTT-PPPTTS--SS-SS-HHHHHHHHHHHHHHHHIIIIIHHHHHHHHTT-

Radius of gyration: 23.36 Å; chains: 1; bounding box: 52×41×59 Å

pLDDT: mean 70.67, std 20.46, range [31.86, 97.06]

Sequence (94 aa):
MVASPIACLKAEDAPAPAAAAAPAAPAAPKDPTLEQRVSDVEAYINNGSRTPDVASKVAGSGPGHNAWMMTSAALVLFMTLPGLALFYGGLVRR

Foldseek 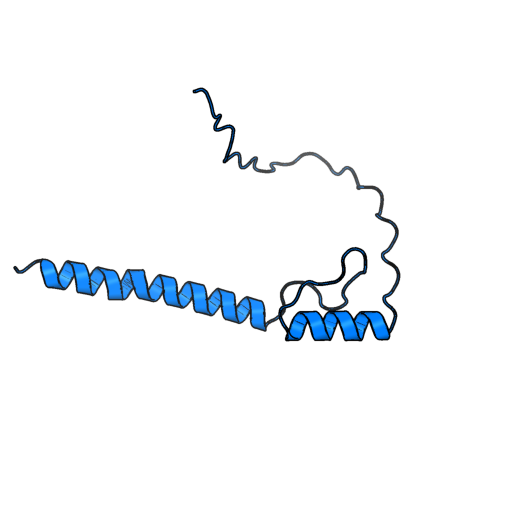3Di:
DDDDDDDDDDDDDDDDDDDDPPPDDDDDFPADDPVLQVVQVVCVVVVHDHDPRHDHPPPPDDPVNVVVVVVVVVVVVVCPPCVCCCVVVVPPPD